Protein AF-A0A151RZE7-F1 (afdb_monomer)

Foldseek 3Di:
DPDPPDQQPQADPDWDPDPVVLCVRPQSVVQVVVQVVVCVVVVVDDDDPDDPPDDDFDKDKDWDFDADPVRGGRGIHIDIGTPCVPDDDPPRDPDDDDPPDDVVNVVVVVVVCVVVVHDDDDD

Structure (mmCIF, N/CA/C/O backbone):
data_AF-A0A151RZE7-F1
#
_entry.id   AF-A0A151RZE7-F1
#
loop_
_atom_site.group_PDB
_atom_site.id
_atom_site.type_symbol
_atom_site.label_atom_id
_atom_site.label_alt_id
_atom_site.label_comp_id
_atom_site.label_asym_id
_atom_site.label_entity_id
_atom_site.label_seq_id
_atom_site.pdbx_PDB_ins_code
_atom_site.Cartn_x
_atom_site.Cartn_y
_atom_site.Cartn_z
_atom_site.occupancy
_atom_site.B_iso_or_equiv
_atom_site.auth_seq_id
_atom_site.auth_comp_id
_atom_site.auth_asym_id
_atom_site.auth_atom_id
_atom_site.pdbx_PDB_model_num
ATOM 1 N N . MET A 1 1 ? 18.251 2.113 28.868 1.00 34.16 1 MET A N 1
ATOM 2 C CA . MET A 1 1 ? 18.921 1.929 27.562 1.00 34.16 1 MET A CA 1
ATOM 3 C C . MET A 1 1 ? 18.602 0.537 27.024 1.00 34.16 1 MET A C 1
ATOM 5 O O . MET A 1 1 ? 19.394 -0.377 27.200 1.00 34.16 1 MET A O 1
ATOM 9 N N . LYS A 1 2 ? 17.403 0.333 26.463 1.00 34.41 2 LYS A N 1
ATOM 10 C CA . LYS A 1 2 ? 16.986 -0.956 25.888 1.00 34.41 2 LYS A CA 1
ATOM 11 C C . LYS A 1 2 ? 17.033 -0.850 24.359 1.00 34.41 2 LYS A C 1
ATOM 13 O O . LYS A 1 2 ? 16.293 -0.060 23.794 1.00 34.41 2 LYS A O 1
ATOM 18 N N . ASN A 1 3 ? 17.916 -1.642 23.750 1.00 37.19 3 ASN A N 1
ATOM 19 C CA . ASN A 1 3 ? 17.849 -2.189 22.389 1.00 37.19 3 ASN A CA 1
ATOM 20 C C . ASN A 1 3 ? 17.472 -1.240 21.237 1.00 37.19 3 ASN A C 1
ATOM 22 O O . ASN A 1 3 ? 16.439 -1.424 20.605 1.00 37.19 3 ASN A O 1
ATOM 26 N N . ILE A 1 4 ? 18.357 -0.302 20.890 1.00 44.38 4 ILE A N 1
ATOM 27 C CA . ILE A 1 4 ? 18.262 0.466 19.629 1.00 44.38 4 ILE A CA 1
ATOM 28 C C . ILE A 1 4 ? 19.005 -0.243 18.467 1.00 44.38 4 ILE A C 1
ATOM 30 O O . ILE A 1 4 ? 18.873 0.145 17.314 1.00 44.38 4 ILE A O 1
ATOM 34 N N . CYS A 1 5 ? 19.753 -1.327 18.719 1.00 41.38 5 CYS A N 1
ATOM 35 C CA . CYS A 1 5 ? 20.776 -1.785 17.765 1.00 41.38 5 CYS A CA 1
ATOM 36 C C . CYS A 1 5 ? 20.411 -2.938 16.801 1.00 41.38 5 CYS A C 1
ATOM 38 O O . CYS A 1 5 ? 21.216 -3.232 15.929 1.00 41.38 5 CYS A O 1
ATOM 40 N N . ASN A 1 6 ? 19.245 -3.596 16.881 1.00 38.62 6 ASN A N 1
ATOM 41 C CA . ASN A 1 6 ? 19.046 -4.867 16.143 1.00 38.62 6 ASN A CA 1
ATOM 42 C C . ASN A 1 6 ? 17.965 -4.877 15.044 1.00 38.62 6 ASN A C 1
ATOM 44 O O . ASN A 1 6 ? 17.590 -5.954 14.586 1.00 38.62 6 ASN A O 1
ATOM 48 N N . THR A 1 7 ? 17.499 -3.720 14.559 1.00 41.09 7 THR A N 1
ATOM 49 C CA . THR A 1 7 ? 16.465 -3.681 13.499 1.00 41.09 7 THR A CA 1
ATOM 50 C C . THR A 1 7 ? 16.745 -2.653 12.396 1.00 41.09 7 THR A C 1
ATOM 52 O O . THR A 1 7 ? 15.818 -2.043 11.879 1.00 41.09 7 THR A O 1
ATOM 55 N N . ILE A 1 8 ? 18.012 -2.414 12.038 1.00 50.12 8 ILE A N 1
ATOM 56 C CA . ILE A 1 8 ? 18.377 -1.461 10.963 1.00 50.12 8 ILE A CA 1
ATOM 57 C C . ILE A 1 8 ? 18.874 -2.165 9.681 1.00 50.12 8 ILE A C 1
ATOM 59 O O . ILE A 1 8 ? 18.955 -1.550 8.626 1.00 50.12 8 ILE A O 1
ATOM 63 N N . THR A 1 9 ? 19.171 -3.464 9.695 1.00 52.25 9 THR A N 1
ATOM 64 C CA . THR A 1 9 ? 20.139 -4.008 8.722 1.00 52.25 9 THR A CA 1
ATOM 65 C C . THR A 1 9 ? 19.623 -4.565 7.391 1.00 52.25 9 THR A C 1
ATOM 67 O O . THR A 1 9 ? 20.455 -4.972 6.591 1.00 52.25 9 THR A O 1
ATOM 70 N N . PHE A 1 10 ? 18.324 -4.541 7.069 1.00 65.38 10 PHE A N 1
ATOM 71 C CA . PHE A 1 10 ? 17.832 -5.128 5.802 1.00 65.38 10 PHE A CA 1
ATOM 72 C C . PHE A 1 10 ? 16.677 -4.333 5.182 1.00 65.38 10 PHE A C 1
ATOM 74 O O . PHE A 1 10 ? 15.549 -4.818 5.075 1.00 65.38 10 PHE A O 1
ATOM 81 N N . VAL A 1 11 ? 16.924 -3.070 4.824 1.00 78.88 11 VAL A N 1
ATOM 82 C CA . VAL A 1 11 ? 15.931 -2.226 4.142 1.00 78.88 11 VAL A CA 1
ATOM 83 C C . VAL A 1 11 ? 16.602 -1.503 2.981 1.00 78.88 11 VAL A C 1
ATOM 85 O O . VAL A 1 11 ? 17.616 -0.822 3.167 1.00 78.88 11 VAL A O 1
ATOM 88 N N . SER A 1 12 ? 16.045 -1.652 1.778 1.00 84.12 12 SER A 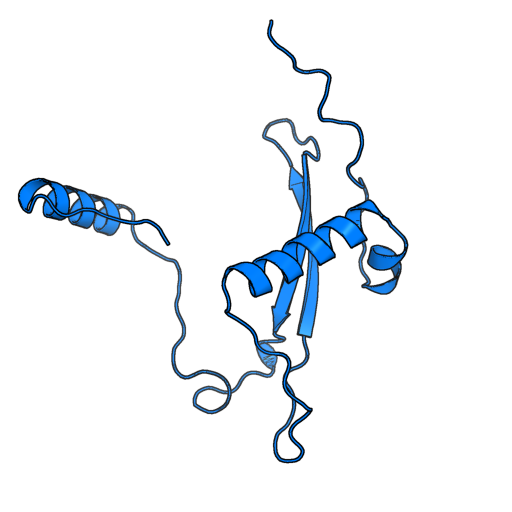N 1
ATOM 89 C CA . SER A 1 12 ? 16.603 -1.033 0.575 1.00 84.12 12 SER A CA 1
ATOM 90 C C . SER A 1 12 ? 16.470 0.486 0.651 1.00 84.12 12 SER A C 1
ATOM 92 O O . SER A 1 12 ? 15.392 1.015 0.941 1.00 84.12 12 SER A O 1
ATOM 94 N N . GLN A 1 13 ? 17.577 1.192 0.415 1.00 85.50 13 GLN A N 1
ATOM 95 C CA . GLN A 1 13 ? 17.651 2.650 0.556 1.00 85.50 13 GLN A CA 1
ATOM 96 C C . GLN A 1 13 ? 17.101 3.382 -0.674 1.00 85.50 13 GLN A C 1
ATOM 98 O O . GLN A 1 13 ? 16.632 4.515 -0.568 1.00 85.50 13 GLN A O 1
ATOM 103 N N . VAL A 1 14 ? 17.130 2.729 -1.838 1.00 87.94 14 VAL A N 1
ATOM 104 C CA . VAL A 1 14 ? 16.739 3.322 -3.118 1.00 87.94 14 VAL A CA 1
ATOM 105 C C . VAL A 1 14 ? 15.330 2.869 -3.486 1.00 87.94 14 VAL A C 1
ATOM 107 O O . VAL A 1 14 ? 15.023 1.678 -3.473 1.00 87.94 14 VAL A O 1
ATOM 110 N N . GLU A 1 15 ? 14.464 3.829 -3.814 1.00 90.44 15 GLU A N 1
ATOM 111 C CA . GLU A 1 15 ? 13.123 3.539 -4.326 1.00 90.44 15 GLU A CA 1
ATOM 112 C C . GLU A 1 15 ? 13.199 3.151 -5.817 1.00 90.44 15 GLU A C 1
ATOM 114 O O . GLU A 1 15 ? 13.651 3.965 -6.630 1.00 90.44 15 GLU A O 1
ATOM 119 N N . PRO A 1 16 ? 12.747 1.945 -6.205 1.00 91.69 16 PRO A N 1
ATOM 120 C CA . PRO A 1 16 ? 12.729 1.509 -7.589 1.00 91.69 16 PRO A CA 1
ATOM 121 C C . PRO A 1 16 ? 11.622 2.247 -8.332 1.00 91.69 16 PRO A C 1
ATOM 123 O O . PRO A 1 16 ? 10.528 2.486 -7.806 1.00 91.69 16 PRO A O 1
ATOM 126 N N . LYS A 1 17 ? 11.894 2.592 -9.587 1.00 88.25 17 LYS A N 1
ATOM 127 C CA . LYS A 1 17 ? 10.913 3.263 -10.451 1.00 88.25 17 LYS A CA 1
ATOM 128 C C . LYS A 1 17 ? 10.090 2.258 -11.239 1.00 88.25 17 LYS A C 1
ATOM 130 O O . LYS A 1 17 ? 8.954 2.553 -11.615 1.00 88.25 17 LYS A O 1
ATOM 135 N N . THR A 1 18 ? 10.652 1.077 -11.482 1.00 87.88 18 THR A N 1
ATOM 136 C CA . THR A 1 18 ? 10.031 0.021 -12.279 1.00 87.88 18 THR A CA 1
ATOM 137 C C . THR A 1 18 ? 9.874 -1.274 -11.486 1.00 87.88 18 THR A C 1
ATOM 139 O O . THR A 1 18 ? 10.570 -1.529 -10.506 1.00 87.88 18 THR A O 1
ATOM 142 N N . ILE A 1 19 ? 8.931 -2.118 -11.918 1.00 86.75 19 ILE A N 1
ATOM 143 C CA . ILE A 1 19 ? 8.717 -3.439 -11.309 1.00 86.75 19 ILE A CA 1
ATOM 144 C C . ILE A 1 19 ? 9.944 -4.325 -11.524 1.00 86.75 19 ILE A C 1
ATOM 146 O O . ILE A 1 19 ? 10.320 -5.056 -10.619 1.00 86.75 19 ILE A O 1
ATOM 150 N N . ASN A 1 20 ? 10.587 -4.230 -12.689 1.00 89.94 20 ASN A N 1
ATOM 151 C CA . ASN A 1 20 ? 11.773 -5.025 -12.987 1.00 89.94 20 ASN A CA 1
ATOM 152 C C . ASN A 1 20 ? 12.905 -4.707 -12.006 1.00 89.94 20 ASN A C 1
ATOM 154 O O . ASN A 1 20 ? 13.453 -5.633 -11.424 1.00 89.94 20 ASN A O 1
ATOM 158 N N . GLU A 1 21 ? 13.194 -3.429 -11.742 1.00 89.44 21 GLU A N 1
ATOM 159 C CA . GLU A 1 21 ? 14.162 -3.027 -10.707 1.00 89.44 21 GLU A CA 1
ATOM 160 C C . GLU A 1 21 ? 13.779 -3.576 -9.327 1.00 89.44 21 GLU A C 1
ATOM 162 O O . GLU A 1 21 ? 14.608 -4.165 -8.640 1.00 89.44 21 GLU A O 1
ATOM 167 N N . ALA A 1 22 ? 12.505 -3.442 -8.948 1.00 89.12 22 ALA A N 1
ATOM 168 C CA . ALA A 1 22 ? 12.003 -3.915 -7.661 1.00 89.12 22 ALA A CA 1
ATOM 169 C C . ALA A 1 22 ? 12.091 -5.443 -7.492 1.00 89.12 22 ALA A C 1
ATOM 171 O O . ALA A 1 22 ? 12.211 -5.924 -6.374 1.00 89.12 22 ALA A O 1
ATOM 172 N N . LEU A 1 23 ? 12.008 -6.215 -8.578 1.00 88.25 23 LEU A N 1
ATOM 173 C CA . LEU A 1 23 ? 12.106 -7.678 -8.535 1.00 88.25 23 LEU A CA 1
ATOM 174 C C . LEU A 1 23 ? 13.552 -8.183 -8.449 1.00 88.25 23 LEU A C 1
ATOM 176 O O . LEU A 1 23 ? 13.756 -9.315 -8.023 1.00 88.25 23 LEU A O 1
ATOM 180 N N . HIS A 1 24 ? 14.537 -7.366 -8.832 1.00 90.31 24 HIS A N 1
ATOM 181 C CA . HIS A 1 24 ? 15.957 -7.707 -8.690 1.00 90.31 24 HIS A CA 1
ATOM 182 C C . HIS A 1 24 ? 16.499 -7.419 -7.279 1.00 90.31 24 HIS A C 1
ATOM 184 O O . HIS A 1 24 ? 17.577 -7.897 -6.938 1.00 90.31 24 HIS A O 1
ATOM 190 N N . ASP A 1 25 ? 15.767 -6.662 -6.458 1.00 90.19 25 ASP A N 1
ATOM 191 C CA . ASP A 1 25 ? 16.106 -6.397 -5.058 1.00 90.19 25 ASP A CA 1
ATOM 192 C C . ASP A 1 25 ? 15.240 -7.262 -4.133 1.00 90.19 25 ASP A C 1
ATOM 194 O O . ASP A 1 25 ? 14.011 -7.142 -4.097 1.00 90.19 25 ASP A O 1
ATOM 198 N N . GLU A 1 26 ? 15.893 -8.120 -3.351 1.00 90.38 26 GLU A N 1
ATOM 199 C CA . GLU A 1 26 ? 15.241 -9.035 -2.415 1.00 90.38 26 GLU A CA 1
ATOM 200 C C . GLU A 1 26 ? 14.309 -8.304 -1.434 1.00 90.38 26 GLU A C 1
ATOM 202 O O . GLU A 1 26 ? 13.201 -8.767 -1.161 1.00 90.38 26 GLU A O 1
ATOM 207 N N . HIS A 1 27 ? 14.689 -7.119 -0.948 1.00 89.88 27 HIS A N 1
ATOM 208 C CA . HIS A 1 27 ? 13.888 -6.375 0.028 1.00 89.88 27 HIS A CA 1
ATOM 209 C C . HIS A 1 27 ? 12.585 -5.853 -0.583 1.00 89.88 27 HIS A C 1
ATOM 211 O O . HIS A 1 27 ? 11.530 -5.850 0.065 1.00 89.88 27 HIS A O 1
ATOM 217 N N . TRP A 1 28 ? 12.638 -5.434 -1.848 1.00 93.06 28 TRP A N 1
ATOM 218 C CA . TRP A 1 28 ? 11.463 -4.986 -2.588 1.00 93.06 28 TRP A CA 1
ATOM 219 C C . TRP A 1 28 ? 10.579 -6.155 -3.010 1.00 93.06 28 TRP A C 1
ATOM 221 O O . TRP A 1 28 ? 9.355 -6.054 -2.890 1.00 93.06 28 TRP A O 1
ATOM 231 N N . LEU A 1 29 ? 11.168 -7.287 -3.394 1.00 91.62 29 LEU A N 1
ATOM 232 C CA . LEU A 1 29 ? 10.439 -8.530 -3.638 1.00 91.62 29 LEU A CA 1
ATOM 233 C C . LEU A 1 29 ? 9.688 -8.980 -2.377 1.00 91.62 29 LEU A C 1
ATOM 235 O O . LEU A 1 29 ? 8.490 -9.268 -2.435 1.00 91.62 29 LEU A O 1
ATOM 239 N N . MET A 1 30 ? 10.339 -8.928 -1.213 1.00 91.75 30 MET A N 1
ATOM 240 C CA . MET A 1 30 ? 9.705 -9.205 0.077 1.00 91.75 30 MET A CA 1
ATOM 241 C C . MET A 1 30 ? 8.568 -8.226 0.396 1.00 91.75 30 MET A C 1
ATOM 243 O O . MET A 1 30 ? 7.539 -8.629 0.945 1.00 91.75 30 MET A O 1
ATOM 247 N N . ALA A 1 31 ? 8.711 -6.944 0.047 1.00 91.88 31 ALA A N 1
ATOM 248 C CA . ALA A 1 31 ? 7.647 -5.956 0.217 1.00 91.88 31 ALA A CA 1
ATOM 249 C C . ALA A 1 31 ? 6.433 -6.246 -0.684 1.00 91.88 31 ALA A C 1
ATOM 251 O O . ALA A 1 31 ? 5.299 -6.130 -0.222 1.00 91.88 31 ALA A O 1
ATOM 252 N N . VAL A 1 32 ? 6.659 -6.660 -1.935 1.00 92.62 32 VAL A N 1
ATOM 253 C CA . VAL A 1 32 ? 5.600 -7.094 -2.861 1.00 92.62 32 VAL A CA 1
ATOM 254 C C . VAL A 1 32 ? 4.886 -8.331 -2.329 1.00 92.62 32 VAL A C 1
ATOM 256 O O . VAL A 1 32 ? 3.658 -8.369 -2.310 1.00 92.62 32 VAL A O 1
ATOM 259 N N . HIS A 1 33 ? 5.640 -9.333 -1.880 1.00 91.50 33 HIS A N 1
ATOM 260 C CA . HIS A 1 33 ? 5.066 -10.572 -1.368 1.00 91.50 33 HIS A CA 1
ATOM 261 C C . HIS A 1 33 ? 4.221 -10.323 -0.112 1.00 91.50 33 HIS A C 1
ATOM 263 O O . HIS A 1 33 ? 3.121 -10.855 0.009 1.00 91.50 33 HIS A O 1
ATOM 269 N N . LYS A 1 34 ? 4.678 -9.438 0.786 1.00 92.00 34 LYS A N 1
ATOM 270 C CA . LYS A 1 34 ? 3.895 -8.996 1.951 1.00 92.00 34 LYS A CA 1
ATOM 271 C C . LYS A 1 34 ? 2.542 -8.394 1.570 1.00 92.00 34 LYS A C 1
ATOM 273 O O . LYS A 1 34 ? 1.564 -8.688 2.248 1.00 92.00 34 LYS A O 1
ATOM 278 N N . GLU A 1 35 ? 2.490 -7.568 0.528 1.00 92.38 35 GLU A N 1
ATOM 279 C CA . GLU A 1 35 ? 1.237 -6.965 0.054 1.00 92.38 35 GLU A CA 1
ATOM 280 C C . GLU A 1 35 ? 0.290 -8.032 -0.519 1.00 92.38 35 GLU A C 1
ATOM 282 O O . GLU A 1 35 ? -0.866 -8.112 -0.116 1.00 92.38 35 GLU A O 1
ATOM 287 N N . LEU A 1 36 ? 0.785 -8.911 -1.396 1.00 90.62 36 LEU A N 1
ATOM 288 C CA . LEU A 1 36 ? -0.035 -9.974 -1.993 1.00 90.62 36 LEU A CA 1
ATOM 289 C C . LEU A 1 36 ? -0.578 -10.944 -0.936 1.00 90.62 36 LEU A C 1
ATOM 291 O O . LEU A 1 36 ? -1.760 -11.277 -0.945 1.00 90.62 36 LEU A O 1
ATOM 295 N N . ASN A 1 37 ? 0.257 -11.335 0.028 1.00 91.19 37 ASN A N 1
ATOM 296 C CA . ASN A 1 37 ? -0.172 -12.179 1.141 1.00 91.19 37 ASN A CA 1
ATOM 297 C C . ASN A 1 37 ? -1.215 -11.490 2.023 1.00 91.19 37 ASN A C 1
ATOM 299 O O . ASN A 1 37 ? -2.041 -12.167 2.630 1.00 91.19 37 ASN A O 1
ATOM 303 N N . GLN A 1 38 ? -1.188 -10.158 2.119 1.00 90.88 38 GLN A N 1
ATOM 304 C CA . GLN A 1 38 ? -2.221 -9.423 2.835 1.00 90.88 38 GLN A CA 1
ATOM 305 C C . GLN A 1 38 ? -3.573 -9.530 2.121 1.00 90.88 38 GLN A C 1
ATOM 307 O O . GLN A 1 38 ? -4.570 -9.734 2.806 1.00 90.88 38 GLN A O 1
ATOM 312 N N . PHE A 1 39 ? -3.619 -9.466 0.787 1.00 89.25 39 PHE A N 1
ATOM 313 C CA . PHE A 1 39 ? -4.866 -9.685 0.044 1.00 89.25 39 PHE A CA 1
ATOM 314 C C . PHE A 1 39 ? -5.419 -11.093 0.244 1.00 89.25 39 PHE A C 1
ATOM 316 O O . PHE A 1 39 ? -6.602 -11.234 0.534 1.00 89.25 39 PHE A O 1
ATOM 323 N N . ILE A 1 40 ? -4.551 -12.108 0.191 1.00 88.94 40 ILE A N 1
ATOM 324 C CA . ILE A 1 40 ? -4.934 -13.503 0.456 1.00 88.94 40 ILE A CA 1
ATOM 325 C C . ILE A 1 40 ? -5.496 -13.638 1.875 1.00 88.94 40 ILE A C 1
ATOM 327 O O . ILE A 1 40 ? -6.533 -14.253 2.074 1.00 88.94 40 ILE A O 1
ATOM 331 N N . ARG A 1 41 ? -4.844 -13.025 2.871 1.00 90.12 41 ARG A N 1
ATOM 332 C CA . ARG A 1 41 ? -5.269 -13.123 4.275 1.00 90.12 41 ARG A CA 1
ATOM 333 C C . ARG A 1 41 ? -6.613 -12.448 4.556 1.00 90.12 41 ARG A C 1
ATOM 335 O O . ARG A 1 41 ? -7.282 -12.839 5.503 1.00 90.12 41 ARG A O 1
ATOM 342 N N . ILE A 1 42 ? -6.948 -11.387 3.823 1.00 90.31 42 ILE A N 1
ATOM 343 C CA . ILE A 1 42 ? -8.214 -10.653 3.994 1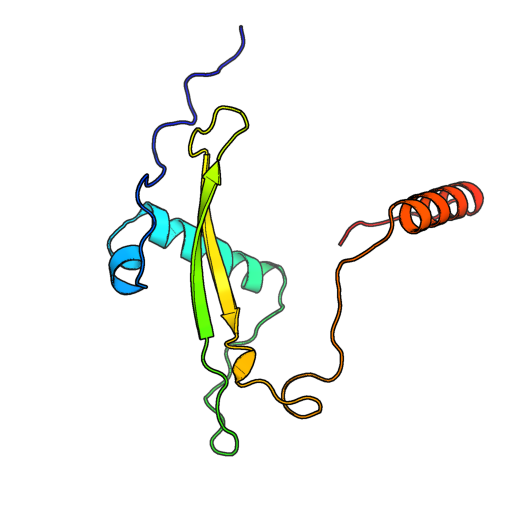.00 90.31 42 ILE A CA 1
ATOM 344 C C . ILE A 1 42 ? -9.286 -11.210 3.035 1.00 90.31 42 ILE A C 1
ATOM 346 O O . ILE A 1 42 ? -10.424 -10.772 3.096 1.00 90.31 42 ILE A O 1
ATOM 350 N N . GLU A 1 43 ? -8.943 -12.183 2.180 1.00 89.25 43 GLU A N 1
ATOM 351 C CA . GLU A 1 43 ? -9.868 -12.826 1.232 1.00 89.25 43 GLU A CA 1
ATOM 352 C C . GLU A 1 43 ? -10.597 -11.809 0.340 1.00 89.25 43 GLU A C 1
ATOM 354 O O . GLU A 1 43 ? -11.772 -11.941 0.020 1.00 89.25 43 GLU A O 1
ATOM 359 N N . VAL A 1 44 ? -9.888 -10.747 -0.051 1.00 85.12 44 VAL A N 1
ATOM 360 C CA . VAL A 1 44 ? -10.475 -9.654 -0.841 1.00 85.12 44 VAL A CA 1
ATOM 361 C C . VAL A 1 44 ? -10.404 -9.899 -2.346 1.00 85.12 44 VAL A C 1
ATOM 363 O O . VAL A 1 44 ? -11.063 -9.187 -3.098 1.00 85.12 44 VAL A O 1
ATOM 366 N N . TRP A 1 45 ? -9.524 -10.794 -2.802 1.00 84.19 45 TRP A N 1
ATOM 367 C CA . TRP A 1 45 ? -9.175 -10.960 -4.215 1.00 84.19 45 TRP A CA 1
ATOM 368 C C . TRP A 1 45 ? -9.181 -12.440 -4.592 1.00 84.19 45 TRP A C 1
ATOM 370 O O . TRP A 1 45 ? -8.470 -13.229 -3.968 1.00 84.19 45 TRP A O 1
ATOM 380 N N . ASP A 1 46 ? -9.868 -12.762 -5.687 1.00 81.81 46 ASP A N 1
ATOM 381 C CA . ASP A 1 46 ? -9.782 -14.052 -6.364 1.00 81.81 46 ASP A CA 1
ATOM 382 C C . ASP A 1 46 ? -9.068 -13.902 -7.707 1.00 81.81 46 ASP A C 1
ATOM 384 O O . ASP A 1 46 ? -9.265 -12.935 -8.448 1.00 81.81 46 ASP A O 1
ATOM 388 N N . LEU A 1 47 ? -8.216 -14.873 -8.036 1.00 84.12 47 LEU A N 1
ATOM 389 C CA . LEU A 1 47 ? -7.569 -14.917 -9.341 1.00 84.12 47 LEU A CA 1
ATOM 390 C C . LEU A 1 47 ? -8.539 -15.521 -10.365 1.00 84.12 47 LEU A C 1
ATOM 392 O O . LEU A 1 47 ? -8.774 -16.728 -10.366 1.00 84.12 47 LEU A O 1
ATOM 396 N N . VAL A 1 48 ? -9.074 -14.678 -11.246 1.00 86.62 48 VAL A N 1
ATOM 397 C CA . VAL A 1 48 ? -10.061 -15.050 -12.274 1.00 86.62 48 VAL A CA 1
ATOM 398 C C . VAL A 1 48 ? -9.400 -15.038 -13.664 1.00 86.62 48 VAL A C 1
ATOM 400 O O . VAL A 1 48 ? -8.508 -14.215 -13.905 1.00 86.62 48 VAL A O 1
ATOM 403 N N . PRO A 1 49 ? -9.776 -15.944 -14.592 1.00 88.12 49 PRO A N 1
ATOM 404 C CA . PRO A 1 49 ? -9.342 -15.858 -15.983 1.00 88.12 49 PRO A CA 1
ATOM 405 C C . PRO A 1 49 ? -9.757 -14.533 -16.626 1.00 88.12 49 PRO A C 1
ATOM 407 O O . PRO A 1 49 ? -10.745 -13.911 -16.243 1.00 88.12 49 PRO A O 1
ATOM 410 N N . LEU A 1 50 ? -8.994 -14.120 -17.635 1.00 85.00 50 LEU A N 1
ATOM 411 C CA . LEU A 1 50 ? -9.228 -12.863 -18.330 1.00 85.00 50 LEU A CA 1
ATOM 412 C C . LEU A 1 50 ? -10.596 -12.876 -19.038 1.00 85.00 50 LEU A C 1
ATOM 414 O O . LEU A 1 50 ? -10.798 -13.739 -19.898 1.00 85.00 50 LEU A O 1
ATOM 418 N N . PRO A 1 51 ? -11.517 -11.948 -18.725 1.00 83.19 51 PRO A N 1
ATOM 419 C CA . PRO A 1 51 ? -12.772 -11.842 -19.456 1.00 83.19 51 PRO A CA 1
ATOM 420 C C . PRO A 1 51 ? -12.509 -11.333 -20.881 1.00 83.19 51 PRO A C 1
ATOM 422 O O . PRO A 1 51 ? -11.701 -10.429 -21.086 1.00 83.19 51 PRO A O 1
ATOM 425 N N . SER A 1 52 ? -13.187 -11.913 -21.874 1.00 83.88 52 SER A N 1
ATOM 426 C CA . SER A 1 52 ? -13.103 -11.489 -23.282 1.00 83.88 52 SER A CA 1
ATOM 427 C C . SER A 1 52 ? -13.930 -10.243 -23.592 1.00 83.88 52 SER A C 1
ATOM 429 O O . SER A 1 52 ? -13.688 -9.583 -24.601 1.00 83.88 52 SER A O 1
ATOM 431 N N . ASP A 1 53 ? -14.899 -9.935 -22.733 1.00 82.88 53 ASP A N 1
ATOM 432 C CA . ASP A 1 53 ? -16.035 -9.086 -23.095 1.00 82.88 53 ASP A CA 1
ATOM 433 C C . ASP A 1 53 ? -15.878 -7.630 -22.628 1.00 82.88 53 ASP A C 1
ATOM 435 O O . ASP A 1 53 ? -16.669 -6.772 -23.016 1.00 82.88 53 ASP A O 1
ATOM 439 N N . HIS A 1 54 ? -14.835 -7.326 -21.843 1.00 75.25 54 HIS A N 1
ATOM 440 C CA . HIS A 1 54 ? -14.620 -6.003 -21.254 1.00 75.25 54 HIS A CA 1
ATOM 441 C C . HIS A 1 54 ? -13.150 -5.556 -21.285 1.00 75.25 54 HIS A C 1
ATOM 443 O O . HIS A 1 54 ? -12.241 -6.388 -21.179 1.00 75.25 54 HIS A O 1
ATOM 449 N N . PRO A 1 55 ? -12.889 -4.239 -21.413 1.00 80.81 55 PRO A N 1
ATOM 450 C CA . PRO A 1 55 ? -11.548 -3.694 -21.261 1.00 80.81 55 PRO A CA 1
ATOM 451 C C . PRO A 1 55 ? -11.051 -3.910 -19.827 1.00 80.81 55 PRO A C 1
ATOM 453 O O . PRO A 1 55 ? -11.766 -3.686 -18.858 1.00 80.81 55 PRO A O 1
ATOM 456 N N . ILE A 1 56 ? -9.802 -4.345 -19.686 1.00 85.00 56 ILE A N 1
ATOM 457 C CA . ILE A 1 56 ? -9.214 -4.634 -18.375 1.00 85.00 56 ILE A CA 1
ATOM 458 C C . ILE A 1 56 ? -8.582 -3.368 -17.807 1.00 85.00 56 ILE A C 1
ATOM 460 O O . ILE A 1 56 ? -7.728 -2.747 -18.454 1.00 85.00 56 ILE A O 1
ATOM 464 N N . ILE A 1 57 ? -8.915 -3.037 -16.559 1.00 87.62 57 ILE A N 1
ATOM 465 C CA . ILE A 1 57 ? -8.222 -1.976 -15.833 1.00 87.62 57 ILE A CA 1
ATOM 466 C C . ILE A 1 57 ? -6.785 -2.411 -15.572 1.00 87.62 57 ILE A C 1
ATOM 468 O O . ILE A 1 57 ? -6.489 -3.404 -14.903 1.00 87.62 57 ILE A O 1
ATOM 472 N N . GLY A 1 58 ? -5.848 -1.634 -16.105 1.00 88.19 58 GLY A N 1
ATOM 473 C CA . GLY A 1 58 ? -4.442 -1.868 -15.838 1.00 88.19 58 GLY A CA 1
ATOM 474 C C . GLY A 1 58 ? -4.107 -1.592 -14.371 1.00 88.19 58 GLY A C 1
ATOM 475 O O . GLY A 1 58 ? -4.640 -0.683 -13.744 1.00 88.19 58 GLY A O 1
ATOM 476 N N . ILE A 1 59 ? -3.136 -2.323 -13.840 1.00 89.56 59 ILE A N 1
ATOM 477 C CA . ILE A 1 59 ? -2.661 -2.151 -12.467 1.00 89.56 59 ILE A CA 1
ATOM 478 C C . ILE A 1 59 ? -1.295 -1.453 -12.479 1.00 89.56 59 ILE A C 1
ATOM 480 O O . ILE A 1 59 ? -0.505 -1.579 -13.420 1.00 89.56 59 ILE A O 1
ATOM 484 N N . LYS A 1 60 ? -0.993 -0.699 -11.422 1.00 90.00 60 LYS 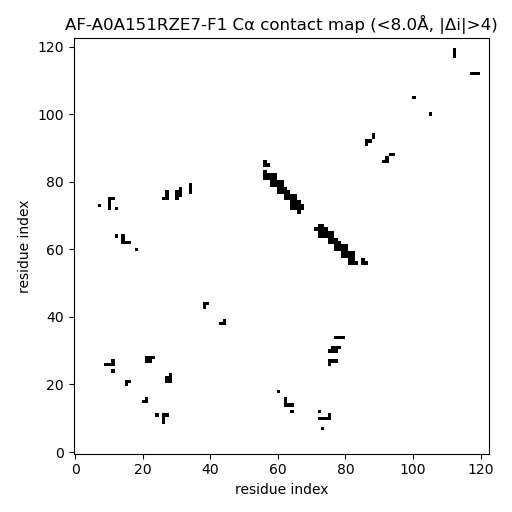A N 1
ATOM 485 C CA . LYS A 1 60 ? 0.314 -0.100 -11.150 1.00 90.00 60 LYS A CA 1
ATOM 486 C C . LYS A 1 60 ? 0.802 -0.517 -9.765 1.00 90.00 60 LYS A C 1
ATOM 488 O O . LYS A 1 60 ? 0.057 -0.507 -8.790 1.00 90.00 60 LYS A O 1
ATOM 493 N N . ARG A 1 61 ? 2.093 -0.837 -9.667 1.00 90.06 61 ARG A N 1
ATOM 494 C CA . ARG A 1 61 ? 2.768 -1.011 -8.376 1.00 90.06 61 ARG A CA 1
ATOM 495 C C . ARG A 1 61 ? 3.402 0.302 -7.940 1.00 90.06 61 ARG A C 1
ATOM 497 O O . ARG A 1 61 ? 4.083 0.955 -8.728 1.00 90.06 61 ARG A O 1
ATOM 504 N N . VAL A 1 62 ? 3.166 0.681 -6.690 1.00 92.06 62 VAL A N 1
ATOM 505 C CA . VAL A 1 62 ? 3.741 1.873 -6.063 1.00 92.06 62 VAL A CA 1
ATOM 506 C C . VAL A 1 62 ? 4.699 1.431 -4.969 1.00 92.06 62 VAL A C 1
ATOM 508 O O . VAL A 1 62 ? 4.306 0.716 -4.048 1.00 92.06 62 VAL A O 1
ATOM 511 N N . PHE A 1 63 ? 5.946 1.880 -5.062 1.00 92.69 63 PHE A N 1
ATOM 512 C CA . PHE A 1 63 ? 7.004 1.583 -4.104 1.00 92.69 63 PHE A CA 1
ATOM 513 C C . PHE A 1 63 ? 7.320 2.830 -3.291 1.00 92.69 63 PHE A C 1
ATOM 515 O O . PHE A 1 63 ? 7.506 3.907 -3.858 1.00 92.69 63 PHE A O 1
ATOM 522 N N . LYS A 1 64 ? 7.334 2.696 -1.963 1.00 93.50 64 LYS A N 1
ATOM 523 C CA . LYS A 1 64 ? 7.682 3.781 -1.049 1.00 93.50 64 LYS A CA 1
ATOM 524 C C . LYS A 1 64 ? 8.428 3.307 0.182 1.00 93.50 64 LYS A C 1
ATOM 526 O O . LYS A 1 64 ? 8.025 2.342 0.830 1.00 93.50 64 LYS A O 1
ATOM 531 N N . ASN A 1 65 ? 9.458 4.056 0.546 1.00 92.50 65 ASN A N 1
ATOM 532 C CA . ASN A 1 65 ? 10.164 3.891 1.802 1.00 92.50 65 ASN A CA 1
ATOM 533 C C . ASN A 1 65 ? 9.407 4.600 2.922 1.00 92.50 65 ASN A C 1
ATOM 535 O O . ASN A 1 65 ? 8.950 5.736 2.793 1.00 92.50 65 ASN A O 1
ATOM 539 N N . LYS A 1 66 ? 9.222 3.890 4.032 1.00 90.06 66 LYS A N 1
ATOM 540 C CA . LYS A 1 66 ? 8.700 4.453 5.270 1.00 90.06 66 LYS A CA 1
ATOM 541 C C . LYS A 1 66 ? 9.866 4.906 6.120 1.00 90.06 66 LYS A C 1
ATOM 543 O O . LYS A 1 66 ? 10.757 4.112 6.413 1.00 90.06 66 LYS A O 1
ATOM 548 N N . LEU A 1 67 ? 9.821 6.185 6.461 1.00 90.94 67 LEU A N 1
ATOM 549 C CA . LEU A 1 67 ? 10.786 6.866 7.300 1.00 90.94 67 LEU A CA 1
ATOM 550 C C . LEU A 1 67 ? 10.227 6.964 8.717 1.00 90.94 67 LEU A C 1
ATOM 552 O O . LEU A 1 67 ? 9.014 7.104 8.891 1.00 90.94 67 LEU A O 1
ATOM 556 N N . ASP A 1 68 ? 11.116 6.879 9.693 1.00 88.75 68 ASP A N 1
ATOM 557 C CA . ASP A 1 68 ? 10.835 7.219 11.084 1.00 88.75 68 ASP A CA 1
ATOM 558 C C . ASP A 1 68 ? 10.915 8.739 11.319 1.00 88.75 68 ASP A C 1
ATOM 560 O O . ASP A 1 68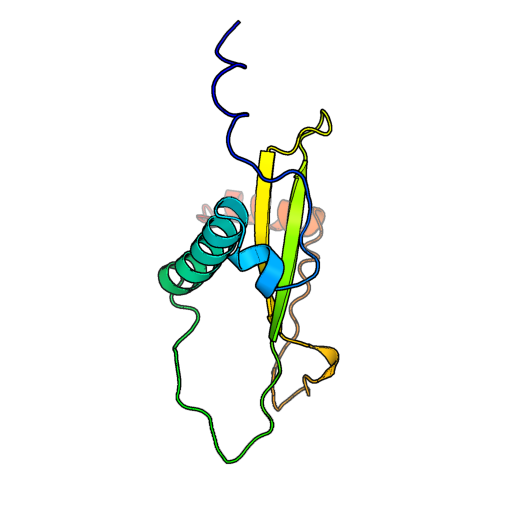 ? 11.321 9.493 10.430 1.00 88.75 68 ASP A O 1
ATOM 564 N N . GLU A 1 69 ? 10.593 9.194 12.531 1.00 90.56 69 GLU A N 1
ATOM 565 C CA . GLU A 1 69 ? 10.736 10.594 12.968 1.00 90.56 69 GLU A CA 1
ATOM 566 C C . GLU A 1 69 ? 12.169 11.116 12.784 1.00 90.56 69 GLU A C 1
ATOM 568 O O . GLU A 1 69 ? 12.385 12.282 12.460 1.00 90.56 69 GLU A O 1
ATOM 573 N N . SER A 1 70 ? 13.152 10.223 12.915 1.00 89.50 70 SER A N 1
ATOM 574 C CA . SER A 1 70 ? 14.572 10.520 12.698 1.00 89.50 70 SER A CA 1
ATOM 575 C C . SER A 1 70 ? 15.006 10.454 11.223 1.00 89.50 70 SER A C 1
ATOM 577 O O . SER A 1 70 ? 16.200 10.450 10.942 1.00 89.50 70 SER A O 1
ATOM 579 N N . VAL A 1 71 ? 14.067 10.369 10.267 1.00 85.56 71 VAL A N 1
ATOM 580 C CA . VAL A 1 71 ? 14.329 10.275 8.811 1.00 85.56 71 VAL A CA 1
ATOM 581 C C . VAL A 1 71 ? 15.102 9.001 8.420 1.00 85.56 71 VAL A C 1
ATOM 583 O O . VAL A 1 71 ? 15.728 8.909 7.368 1.00 85.56 71 VAL A O 1
ATOM 586 N N . ILE A 1 72 ? 15.032 7.960 9.249 1.00 87.50 72 ILE A N 1
ATOM 587 C CA . ILE A 1 72 ? 15.663 6.663 8.973 1.00 87.50 72 ILE A CA 1
ATOM 588 C C . ILE A 1 72 ? 14.656 5.757 8.268 1.00 87.50 72 ILE A C 1
ATOM 590 O O . ILE A 1 72 ? 13.507 5.651 8.697 1.00 87.50 72 ILE A O 1
ATOM 594 N N . ILE A 1 73 ? 15.076 5.084 7.193 1.00 88.44 73 ILE A N 1
ATOM 595 C CA . ILE A 1 73 ? 14.228 4.120 6.483 1.00 88.44 73 ILE A CA 1
ATOM 596 C C . ILE A 1 73 ? 14.011 2.890 7.370 1.00 88.44 73 ILE A C 1
ATOM 598 O O . ILE A 1 73 ? 14.927 2.106 7.599 1.00 88.44 73 ILE A O 1
ATOM 602 N N . ILE A 1 74 ? 12.772 2.705 7.826 1.00 89.19 74 ILE A N 1
ATOM 603 C CA . ILE A 1 74 ? 12.360 1.584 8.683 1.00 89.19 74 ILE A CA 1
ATOM 604 C C . ILE A 1 74 ? 11.721 0.438 7.902 1.00 89.19 74 ILE A C 1
ATOM 606 O O . ILE A 1 74 ? 11.707 -0.700 8.368 1.00 89.19 74 ILE A O 1
ATOM 610 N N . ARG A 1 75 ? 11.126 0.717 6.733 1.00 88.94 75 ARG A N 1
ATOM 611 C CA . ARG A 1 75 ? 10.386 -0.299 5.972 1.00 88.94 75 ARG A CA 1
ATOM 612 C C . ARG A 1 75 ? 10.208 0.071 4.503 1.00 88.94 75 ARG A C 1
ATOM 614 O O . ARG A 1 75 ? 9.701 1.147 4.197 1.00 88.94 75 ARG A O 1
ATOM 621 N N . ASN A 1 76 ? 10.478 -0.875 3.607 1.00 92.12 76 ASN A N 1
ATOM 622 C CA . ASN A 1 76 ? 10.015 -0.817 2.220 1.00 92.12 76 ASN A CA 1
ATOM 623 C C . ASN A 1 76 ? 8.522 -1.192 2.161 1.00 92.12 76 ASN A C 1
ATOM 625 O O . ASN A 1 76 ? 8.097 -2.215 2.710 1.00 92.12 76 ASN A O 1
ATOM 629 N N . LYS A 1 77 ? 7.701 -0.358 1.519 1.00 91.56 77 LYS A N 1
ATOM 630 C CA . LYS A 1 77 ? 6.266 -0.595 1.322 1.00 91.56 77 LYS A CA 1
ATOM 631 C C . LYS A 1 77 ? 5.955 -0.635 -0.171 1.00 91.56 77 LYS A C 1
ATOM 633 O O . LYS A 1 77 ? 6.153 0.355 -0.868 1.00 91.56 77 LYS A O 1
ATOM 638 N N . ALA A 1 78 ? 5.431 -1.763 -0.635 1.00 93.94 78 ALA A N 1
ATOM 639 C CA . ALA A 1 78 ? 4.808 -1.880 -1.946 1.00 93.94 78 ALA A CA 1
ATOM 640 C C . ALA A 1 78 ? 3.288 -1.749 -1.797 1.00 93.94 78 ALA A C 1
ATOM 642 O O . ALA A 1 78 ? 2.740 -2.109 -0.759 1.00 93.94 78 ALA A O 1
ATOM 643 N N . ARG A 1 79 ? 2.624 -1.205 -2.814 1.00 91.88 79 ARG A N 1
ATOM 644 C CA . ARG A 1 79 ? 1.164 -1.186 -2.943 1.00 91.88 79 ARG A CA 1
ATOM 645 C C . ARG A 1 79 ? 0.772 -1.565 -4.354 1.00 91.88 79 ARG A C 1
ATOM 647 O O . ARG A 1 79 ? 1.388 -1.081 -5.307 1.00 91.88 79 ARG A O 1
ATOM 654 N N . LEU A 1 80 ? -0.254 -2.394 -4.473 1.00 91.19 80 LEU A N 1
ATOM 655 C CA . LEU A 1 80 ? -0.899 -2.690 -5.743 1.00 91.19 80 LEU A CA 1
ATOM 656 C C . LEU A 1 80 ? -2.107 -1.762 -5.889 1.00 91.19 80 LEU A C 1
ATOM 658 O O . LEU A 1 80 ? -2.949 -1.719 -5.000 1.00 91.19 80 LEU A O 1
ATOM 662 N N . VAL A 1 81 ? -2.151 -0.969 -6.958 1.00 89.25 81 VAL A N 1
ATOM 663 C CA . VAL A 1 81 ? -3.191 0.050 -7.159 1.00 89.25 81 VAL A CA 1
ATOM 664 C C . VAL A 1 81 ? -3.720 -0.054 -8.581 1.00 89.25 81 VAL A C 1
ATOM 666 O O . VAL A 1 81 ? -2.931 -0.161 -9.522 1.00 89.25 81 VAL A O 1
ATOM 669 N N . ALA A 1 82 ? -5.035 -0.011 -8.748 1.00 88.94 82 ALA A N 1
ATOM 670 C CA . ALA A 1 82 ? -5.654 0.098 -10.059 1.00 88.94 82 ALA A CA 1
ATOM 671 C C . ALA A 1 82 ? -5.335 1.459 -10.706 1.00 88.94 82 ALA A C 1
ATOM 673 O O . ALA A 1 82 ? -5.058 2.461 -10.036 1.00 88.94 82 ALA A O 1
ATOM 674 N N . LYS A 1 83 ? -5.289 1.502 -12.035 1.00 88.62 83 LYS A N 1
ATOM 675 C CA . LYS A 1 83 ? -5.128 2.749 -12.785 1.00 88.62 83 LYS A CA 1
ATOM 676 C C . LYS A 1 83 ? -6.481 3.449 -12.867 1.00 88.62 83 LYS A C 1
ATOM 678 O O . LYS A 1 83 ? -7.092 3.457 -13.926 1.00 88.62 83 LYS A O 1
ATOM 683 N N . GLY A 1 84 ? -6.896 4.081 -11.772 1.00 83.94 84 GLY A N 1
ATOM 684 C CA . GLY A 1 84 ? -8.239 4.662 -11.654 1.00 83.94 84 GLY A CA 1
ATOM 685 C C . GLY A 1 84 ? -8.592 5.783 -12.634 1.00 83.94 84 GLY A C 1
ATOM 686 O O . GLY A 1 84 ? -9.741 6.172 -12.732 1.00 83.94 84 GLY A O 1
ATOM 687 N N . TYR A 1 85 ? -7.641 6.281 -13.429 1.00 83.06 85 TYR A N 1
ATOM 688 C CA . TYR A 1 85 ? -7.963 7.165 -14.556 1.00 83.06 85 TYR A CA 1
ATOM 689 C C . TYR A 1 85 ? -8.651 6.437 -15.729 1.00 83.06 85 TYR A C 1
ATOM 691 O O . TYR A 1 85 ? -9.091 7.098 -16.662 1.00 83.06 85 TYR A O 1
ATOM 699 N N . ASN A 1 86 ? -8.691 5.102 -15.696 1.00 83.06 86 ASN A N 1
ATOM 700 C CA . ASN A 1 86 ? -9.406 4.244 -16.639 1.00 83.06 86 ASN A CA 1
ATOM 701 C C . ASN A 1 86 ? -10.650 3.590 -16.004 1.00 83.06 86 ASN A C 1
ATOM 703 O O . ASN A 1 86 ? -11.204 2.693 -16.623 1.00 83.06 86 ASN A O 1
ATOM 707 N N . GLU A 1 87 ? -11.022 3.960 -14.774 1.00 84.75 87 GLU A N 1
ATOM 708 C CA . GLU A 1 87 ? -12.206 3.416 -14.094 1.00 84.75 87 GLU A CA 1
ATOM 709 C C . GLU A 1 87 ? -13.452 4.230 -14.468 1.00 84.75 87 GLU A C 1
ATOM 711 O O . GLU A 1 87 ? -13.433 5.464 -14.399 1.00 84.75 87 GLU A O 1
ATOM 716 N N . GLU A 1 88 ? -14.538 3.543 -14.827 1.00 85.06 88 GLU A N 1
ATOM 717 C CA . GLU A 1 88 ? -15.843 4.142 -15.127 1.00 85.06 88 GLU A CA 1
ATOM 718 C C . GLU A 1 88 ? -16.875 3.821 -14.027 1.00 85.06 88 GLU A C 1
ATOM 720 O O . GLU A 1 88 ? -17.051 2.668 -13.622 1.00 85.06 88 GLU A O 1
ATOM 725 N N . GLU A 1 89 ? -17.569 4.854 -13.532 1.00 86.12 89 GLU A N 1
ATOM 726 C CA . GLU A 1 89 ? -18.638 4.712 -12.529 1.00 86.12 89 GLU A CA 1
ATOM 727 C C . GLU A 1 89 ? -19.814 3.909 -13.108 1.00 86.12 89 GLU A C 1
ATOM 729 O O . GLU A 1 89 ? -20.261 4.161 -14.229 1.00 86.12 89 GLU A O 1
ATOM 734 N N . GLY A 1 90 ? -20.316 2.937 -12.345 1.00 84.25 90 GLY A N 1
ATOM 735 C CA . GLY A 1 90 ? -21.383 2.021 -12.761 1.00 84.25 90 GLY A CA 1
ATOM 736 C C . GLY A 1 90 ? -20.929 0.875 -13.673 1.00 84.25 90 GLY A C 1
ATOM 737 O O . GLY A 1 90 ? -21.760 0.059 -14.074 1.00 84.25 90 GLY A O 1
ATOM 738 N N . ILE A 1 91 ? -19.633 0.801 -14.005 1.00 83.94 91 ILE A N 1
ATOM 739 C CA . ILE A 1 91 ? -19.012 -0.346 -14.686 1.00 83.94 91 ILE A CA 1
ATOM 740 C C . ILE A 1 91 ? -17.971 -0.985 -13.767 1.00 83.94 91 ILE A C 1
ATOM 742 O O . ILE A 1 91 ? -18.076 -2.168 -13.450 1.00 83.94 91 ILE A O 1
ATOM 746 N N . ASP A 1 92 ? -16.987 -0.200 -13.322 1.00 83.62 92 ASP A N 1
ATOM 747 C CA . ASP A 1 92 ? -15.848 -0.692 -12.542 1.00 83.62 92 ASP A CA 1
ATOM 748 C C . ASP A 1 92 ? -16.017 -0.493 -11.031 1.00 83.62 92 ASP A C 1
ATOM 750 O O . ASP A 1 92 ? -15.427 -1.222 -10.231 1.00 83.62 92 ASP A O 1
ATOM 754 N N . TYR A 1 93 ? -16.814 0.498 -10.627 1.00 83.94 93 TYR A N 1
ATOM 755 C CA . TYR A 1 93 ? -17.172 0.738 -9.232 1.00 83.94 93 TYR A CA 1
ATOM 756 C C . TYR A 1 93 ? -18.559 1.377 -9.118 1.00 83.94 93 TYR A C 1
ATOM 758 O O . TYR A 1 93 ? -18.948 2.188 -9.957 1.00 83.94 93 TYR A O 1
ATOM 766 N N . ASP A 1 94 ? -19.270 1.042 -8.040 1.00 83.31 94 ASP A N 1
ATOM 767 C CA . ASP A 1 94 ? -20.603 1.589 -7.750 1.00 83.31 94 ASP A CA 1
ATOM 768 C C . ASP A 1 94 ? -20.563 2.771 -6.768 1.00 83.31 94 ASP A C 1
ATOM 770 O O . ASP A 1 94 ? -21.386 3.677 -6.846 1.00 83.31 94 ASP A O 1
ATOM 774 N N . GLU A 1 95 ? -19.607 2.791 -5.831 1.00 79.38 95 GLU A N 1
ATOM 775 C CA . GLU A 1 95 ? -19.502 3.829 -4.799 1.00 79.38 95 GLU A CA 1
ATOM 776 C C . GLU A 1 95 ? -18.039 4.188 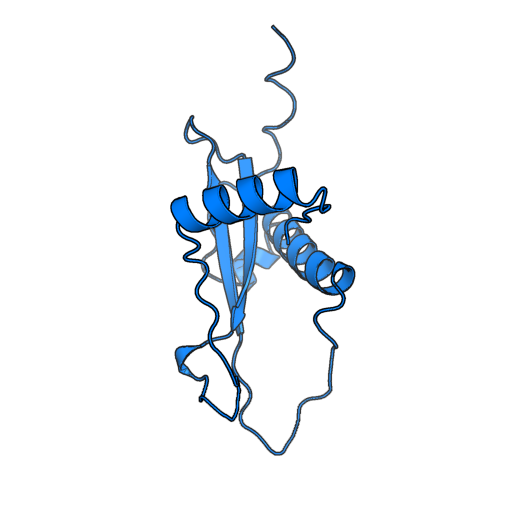-4.500 1.00 79.38 95 GLU A C 1
ATOM 778 O O . GLU A 1 95 ? -17.155 3.330 -4.465 1.00 79.38 95 GLU A O 1
ATOM 783 N N . THR A 1 96 ? -17.773 5.472 -4.232 1.00 75.12 96 THR A N 1
ATOM 784 C CA . THR A 1 96 ? -16.453 5.948 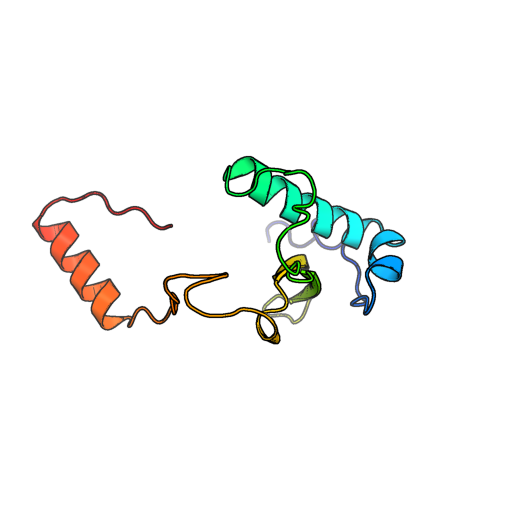-3.788 1.00 75.12 96 THR A CA 1
ATOM 785 C C . THR A 1 96 ? -16.445 6.212 -2.285 1.00 75.12 96 THR A C 1
ATOM 787 O O . THR A 1 96 ? -17.168 7.075 -1.788 1.00 75.12 96 THR A O 1
ATOM 790 N N . PHE A 1 97 ? -15.554 5.547 -1.549 1.00 67.31 97 PHE A N 1
ATOM 791 C CA . PHE A 1 97 ? -15.358 5.802 -0.121 1.00 67.31 97 PHE A CA 1
ATOM 792 C C . PHE A 1 97 ? -14.176 6.748 0.108 1.00 67.31 97 PHE A C 1
ATOM 794 O O . PHE A 1 97 ? -13.020 6.405 -0.138 1.00 67.31 97 PHE A O 1
ATOM 801 N N . ALA A 1 98 ? -14.443 7.940 0.642 1.00 61.56 98 ALA A N 1
ATOM 802 C CA . ALA A 1 98 ? -13.395 8.824 1.141 1.00 61.56 98 ALA A CA 1
ATOM 803 C C . ALA A 1 98 ? -13.181 8.581 2.641 1.00 61.56 98 ALA A C 1
ATOM 805 O O . ALA A 1 98 ? -14.092 8.767 3.447 1.00 61.56 98 ALA A O 1
ATOM 806 N N . HIS A 1 99 ? -11.955 8.236 3.046 1.00 56.31 99 HIS A N 1
ATOM 807 C CA . HIS A 1 99 ? -11.593 8.123 4.462 1.00 56.31 99 HIS A CA 1
ATOM 808 C C . HIS A 1 99 ? -11.360 9.516 5.073 1.00 56.31 99 HIS A C 1
ATOM 810 O O . HIS A 1 99 ? -10.256 9.860 5.496 1.00 56.31 99 HIS A O 1
ATOM 816 N N . VAL A 1 100 ? -12.393 10.354 5.107 1.00 58.69 100 VAL A N 1
ATOM 817 C CA . VAL A 1 100 ? -12.362 11.618 5.854 1.00 58.69 100 VAL A CA 1
ATOM 818 C C . VAL A 1 100 ? -13.350 11.518 7.001 1.00 58.69 100 VAL A C 1
ATOM 820 O O . VAL A 1 100 ? -14.357 12.220 7.069 1.00 58.69 100 VAL A O 1
ATOM 823 N N . THR A 1 101 ? -13.057 10.617 7.935 1.00 69.75 101 THR A N 1
ATOM 824 C CA . THR A 1 101 ? -13.766 10.601 9.209 1.00 69.75 101 THR A CA 1
ATOM 825 C C . THR A 1 101 ? -13.296 11.799 10.021 1.00 69.75 101 THR A C 1
ATOM 827 O O . THR A 1 101 ? -12.146 11.872 10.456 1.00 69.75 101 THR A O 1
ATOM 830 N N . ARG A 1 102 ? -14.191 12.768 10.208 1.00 83.75 102 ARG A N 1
ATOM 831 C CA . ARG A 1 102 ? -13.950 13.920 11.079 1.00 83.75 102 ARG A CA 1
ATOM 832 C C . ARG A 1 102 ? -13.718 13.446 12.512 1.00 83.75 102 ARG A C 1
ATOM 834 O O . ARG A 1 102 ? -14.420 12.551 12.988 1.00 83.75 102 ARG A O 1
ATOM 841 N N . ILE A 1 103 ? -12.763 14.049 13.219 1.00 87.25 103 ILE A N 1
ATOM 842 C CA . ILE A 1 103 ? -12.438 13.630 14.590 1.00 87.25 103 ILE A CA 1
ATOM 843 C C . ILE A 1 103 ? -13.622 13.843 15.543 1.00 87.25 103 ILE A C 1
ATOM 845 O O . ILE A 1 103 ? -13.798 13.095 16.500 1.00 87.25 103 ILE A O 1
ATOM 849 N N . GLU A 1 104 ? -14.478 14.817 15.240 1.00 90.25 104 GLU A N 1
ATOM 850 C CA . GLU A 1 104 ? -15.740 15.077 15.923 1.00 90.25 104 GLU A CA 1
ATOM 851 C C . GLU A 1 104 ? -16.702 13.891 15.793 1.00 90.25 104 GLU A C 1
ATOM 853 O O . GLU A 1 104 ? -17.291 13.475 16.789 1.00 90.25 104 GLU A O 1
ATOM 858 N N . ALA A 1 105 ? -16.810 13.297 14.599 1.00 89.50 105 ALA A N 1
ATOM 859 C CA . ALA A 1 105 ? -17.651 12.125 14.366 1.00 89.50 105 ALA A CA 1
ATOM 860 C C . ALA A 1 105 ? -17.122 10.896 15.123 1.00 89.50 105 ALA A C 1
ATOM 862 O O . ALA A 1 105 ? -17.905 10.170 15.728 1.00 89.50 105 ALA A O 1
ATOM 863 N N . ILE A 1 106 ? -15.795 10.710 15.175 1.00 90.06 106 ILE A N 1
ATOM 864 C CA . ILE A 1 106 ? -15.167 9.634 15.965 1.00 90.06 106 ILE A CA 1
ATOM 865 C C . ILE A 1 106 ? -15.468 9.816 17.457 1.00 90.06 106 ILE A C 1
ATOM 867 O O . ILE A 1 106 ? -15.847 8.863 18.133 1.00 90.06 106 ILE A O 1
ATOM 871 N N . ARG A 1 107 ? -15.331 11.041 17.981 1.00 93.69 107 ARG A N 1
ATOM 872 C CA . ARG A 1 107 ? -15.626 11.350 19.390 1.00 93.69 107 ARG A CA 1
ATOM 873 C C . ARG A 1 107 ? -17.094 11.107 19.735 1.00 93.69 107 ARG A C 1
ATOM 875 O O . ARG A 1 107 ? -17.365 10.536 20.788 1.00 93.69 107 ARG A O 1
ATOM 882 N N . LEU A 1 108 ? -18.016 11.510 18.857 1.00 93.69 108 LEU A N 1
ATOM 883 C CA . LEU A 1 108 ? -19.451 11.273 19.025 1.00 93.69 108 LEU A CA 1
ATOM 884 C C . LEU A 1 108 ? -19.784 9.777 18.999 1.00 93.69 108 LEU A C 1
ATOM 886 O O . LEU A 1 108 ? -20.555 9.298 19.825 1.00 93.69 108 LEU A O 1
ATOM 890 N N . LEU A 1 109 ? -19.178 9.028 18.077 1.00 92.31 109 LEU A N 1
ATOM 891 C CA . LEU A 1 109 ? -19.364 7.586 17.990 1.00 92.31 109 LEU A CA 1
ATOM 892 C C . LEU A 1 109 ? -18.870 6.895 19.268 1.00 92.31 109 LEU A C 1
ATOM 894 O O . LEU A 1 109 ? -19.607 6.108 19.853 1.00 92.31 109 LEU A O 1
ATOM 898 N N . LEU A 1 110 ? -17.670 7.240 19.747 1.00 93.62 110 LEU A N 1
ATOM 899 C CA . LEU A 1 110 ? -17.103 6.680 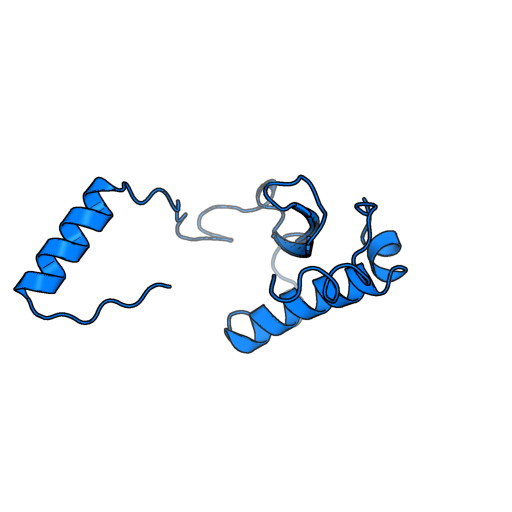20.977 1.00 93.62 110 LEU A CA 1
ATOM 900 C C . LEU A 1 110 ? -17.957 6.992 22.213 1.00 93.62 110 LEU A C 1
ATOM 902 O O . LEU A 1 110 ? -18.199 6.097 23.028 1.00 93.62 110 LEU A O 1
ATOM 906 N N . SER A 1 111 ? -18.434 8.234 22.357 1.00 95.75 111 SER A N 1
ATOM 907 C CA . SER A 1 111 ? -19.296 8.607 23.484 1.00 95.75 111 SER A CA 1
ATOM 908 C C . SER A 1 111 ? -20.617 7.842 23.446 1.00 95.75 111 SER A C 1
ATOM 910 O O . SER A 1 111 ? -21.038 7.303 24.470 1.00 95.75 111 SER A O 1
ATOM 912 N N . TYR A 1 112 ? -21.216 7.705 22.263 1.00 95.56 112 TYR A N 1
ATOM 913 C CA . TYR A 1 112 ? -22.435 6.931 22.068 1.00 95.56 112 TYR A CA 1
ATOM 914 C C . TYR A 1 112 ? -22.236 5.451 22.407 1.00 95.56 112 TYR A C 1
ATOM 916 O O . TYR A 1 112 ? -23.003 4.883 23.182 1.00 95.56 112 TYR A O 1
ATOM 924 N N . THR A 1 113 ? -21.170 4.823 21.907 1.00 96.25 113 THR A N 1
ATOM 925 C CA . THR A 1 113 ? -20.897 3.409 22.201 1.00 96.25 113 THR A CA 1
ATOM 926 C C . THR A 1 113 ? -20.582 3.147 23.666 1.00 96.25 113 THR A C 1
ATOM 928 O O . THR 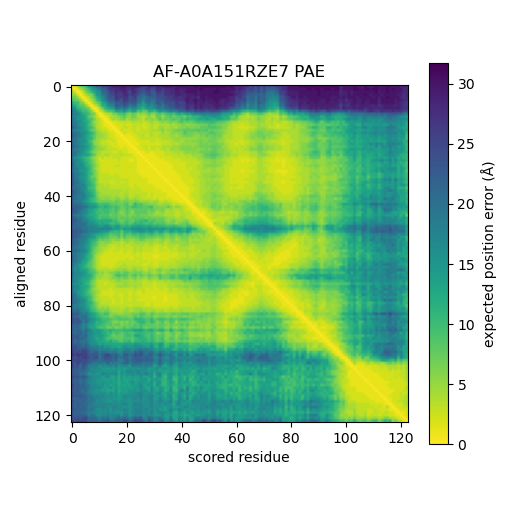A 1 113 ? -20.938 2.087 24.168 1.00 96.25 113 THR A O 1
ATOM 931 N N . SER A 1 114 ? -19.967 4.110 24.360 1.00 95.81 114 SER A N 1
ATOM 932 C CA . SER A 1 114 ? -19.717 4.022 25.801 1.00 95.81 114 SER A CA 1
ATOM 933 C C . SER A 1 114 ? -21.030 4.002 26.590 1.00 95.81 114 SER A C 1
ATOM 935 O O . SER A 1 114 ? -21.213 3.161 27.464 1.00 95.81 114 SER A O 1
ATOM 937 N N . ILE A 1 115 ? -21.986 4.866 26.222 1.00 96.50 115 ILE A N 1
ATOM 938 C CA . ILE A 1 115 ? -23.319 4.921 26.844 1.00 96.50 115 ILE A CA 1
ATOM 939 C C . ILE A 1 115 ? -24.110 3.637 26.569 1.00 96.50 115 ILE A C 1
ATOM 941 O O . ILE A 1 115 ? -24.733 3.086 27.472 1.00 96.50 115 ILE A O 1
ATOM 945 N N . MET A 1 116 ? -24.073 3.150 25.328 1.00 96.19 116 MET A N 1
ATOM 946 C CA . MET A 1 116 ? -24.841 1.975 24.898 1.00 96.19 116 MET A CA 1
ATOM 947 C C . MET A 1 116 ? -24.142 0.643 25.218 1.00 96.19 116 MET A C 1
ATOM 949 O O . MET A 1 116 ? -24.685 -0.421 24.930 1.00 96.19 116 MET A O 1
ATOM 953 N N . ASN A 1 117 ? -22.942 0.690 25.810 1.00 94.62 117 ASN A N 1
ATOM 954 C CA . ASN A 1 117 ? -22.084 -0.461 26.093 1.00 94.62 117 ASN A CA 1
ATOM 955 C C . ASN A 1 117 ? -21.815 -1.345 24.855 1.00 94.62 117 ASN A C 1
ATOM 957 O O . ASN A 1 117 ? -21.818 -2.576 24.920 1.00 94.62 117 ASN A O 1
ATOM 961 N N . PHE A 1 118 ? -21.607 -0.709 23.700 1.00 95.75 118 PHE A N 1
ATOM 962 C CA . PHE A 1 118 ? -21.305 -1.389 22.443 1.00 95.75 118 PHE A CA 1
ATOM 963 C C . PHE A 1 118 ? -19.810 -1.631 22.280 1.00 95.75 118 PHE A C 1
ATOM 965 O O . PHE A 1 118 ? -18.971 -0.801 22.634 1.00 95.75 118 PHE A O 1
ATOM 972 N N . LYS A 1 119 ? -19.474 -2.771 21.674 1.00 92.31 119 LYS A N 1
ATOM 973 C CA . LYS A 1 119 ? -18.096 -3.129 21.355 1.00 92.31 119 LYS A CA 1
ATOM 974 C C . LYS A 1 119 ? -17.753 -2.614 19.960 1.00 92.31 119 LYS A C 1
ATOM 976 O O . LYS A 1 119 ? -18.282 -3.101 18.966 1.00 92.31 119 LYS A O 1
ATOM 981 N N . LEU A 1 120 ? -16.890 -1.606 19.910 1.00 89.88 120 LEU A N 1
ATOM 982 C CA . LEU A 1 120 ? -16.387 -1.022 18.670 1.00 89.88 120 LEU A CA 1
ATOM 983 C C . LEU A 1 120 ? -15.183 -1.808 18.157 1.00 89.88 120 LEU A C 1
ATOM 985 O O . LEU A 1 120 ? -14.274 -2.133 18.922 1.00 89.88 120 LEU A O 1
ATOM 989 N N . TYR A 1 121 ? -15.168 -2.059 16.853 1.00 85.44 121 TYR A N 1
ATOM 990 C CA . TYR A 1 121 ? -14.046 -2.658 16.143 1.00 85.44 121 TYR A CA 1
ATOM 991 C C . TYR A 1 121 ? -13.535 -1.655 15.115 1.00 85.44 121 TYR A C 1
ATOM 993 O O . TYR A 1 121 ? -14.319 -1.006 14.426 1.00 85.44 121 TYR A O 1
ATOM 1001 N N . GLN A 1 122 ? -12.217 -1.509 15.043 1.00 77.81 122 GLN A N 1
ATOM 1002 C CA . GLN A 1 122 ? -11.568 -0.742 13.991 1.00 77.81 122 GLN A CA 1
ATOM 1003 C C . GLN A 1 122 ? -11.383 -1.657 12.773 1.00 77.81 122 GLN A C 1
ATOM 1005 O O . GLN A 1 122 ? -10.908 -2.782 12.944 1.00 77.81 122 GLN A O 1
ATOM 1010 N N . MET A 1 123 ? -11.774 -1.180 11.585 1.00 60.44 123 MET A N 1
ATOM 1011 C CA . MET A 1 123 ? -11.436 -1.819 10.302 1.00 60.44 123 MET A CA 1
ATOM 1012 C C . MET A 1 123 ? -9.949 -1.676 9.978 1.00 60.44 123 MET A C 1
ATOM 1014 O O . MET A 1 123 ? -9.378 -0.594 10.256 1.00 60.44 123 MET A O 1
#

Mean predicted aligned error: 10.36 Å

Organism: Cajanus cajan (NCBI:txid3821)

Secondary structure (DSSP, 8-state):
----SSS-SS--SSPPSSHHHHHHSHHHHHHHHHHHHHHHHHT-----PPPSSSPPPPEEEEEEEEE-TTS-EEEEEEEEEE-GGG--BTTTBS--------HHHHHHHHHHHHHHT------

Solvent-accessible surface area (backbone atoms only — not comparable to full-atom values): 8176 Å² total; per-residue (Å²): 140,81,84,86,80,87,80,73,89,82,55,71,87,71,74,52,89,46,70,69,58,28,63,76,34,68,53,46,38,51,20,45,50,54,45,55,52,47,39,60,74,67,67,76,66,80,95,71,81,85,69,90,88,58,88,78,76,54,75,44,80,46,63,45,72,38,62,47,98,86,71,43,72,73,40,57,40,43,44,85,40,72,46,63,93,68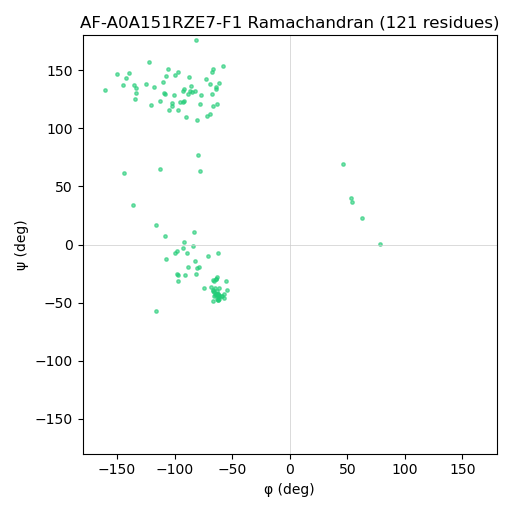,59,45,83,79,77,73,43,88,78,87,88,77,94,72,80,51,69,67,58,54,52,53,50,51,54,49,29,61,76,69,71,53,89,85,79,86,132

Radius of gyration: 20.03 Å; Cα contacts (8 Å, |Δi|>4): 99; chains: 1; bounding box: 46×31×51 Å

pLDDT: mean 83.69, std 14.03, range [34.16, 96.5]

Nearest PDB structures (foldseek):
  7un6-assembly1_B  TM=2.982E-01  e=2.313E+00  Homo sapiens
  3aon-assembly1_A  TM=2.304E-01  e=1.060E+00  Enterococcus hirae
  5tgc-assembly3_F  TM=3.149E-01  e=7.959E+00  Saccharomyces cerevisiae

Sequence (123 aa):
MKNICNTITFVSQVEPKTINEALHDEHWLMAVHKELNQFIRIEVWDLVPLPSDHPIIGIKRVFKNKLDESVIIIRNKARLVAKGYNEEEGIDYDETFAHVTRIEAIRLLLSYTSIMNFKLYQM

InterPro domains:
  IPR013103 Reverse transcriptase, RNA-dependent DNA polymerase [PF07727] (43-123)